Protein AF-A0A1Y2TCL6-F1 (afdb_monomer)

Mean predicted aligned error: 8.81 Å

pLDDT: mean 86.31, std 12.48, range [38.84, 96.5]

Sequence (132 aa):
MGISRDSRHKRSASGAKRAFYRKKRAFEAGRQEANTRIGPKRIHTVRTRGGNHKRQQKSGKEEEPVKKSKAVEKKQAARYAAHGKVESALEKQFEAGRLYAVIASRPGQSGRCDGYILEGEELAFYQRKLHK

Radius of gyration: 24.82 Å; Cα contacts (8 Å, |Δi|>4): 98; chains: 1; bounding box: 50×29×74 Å

Nearest PDB structures (foldseek):
  9axv-assembly1_AL  TM=8.471E-01  e=1.427E-11  Schizosaccharomyces pombe
  6zxh-assembly1_I  TM=8.469E-01  e=6.782E-10  Homo sapiens
  3j81-assembly1_I  TM=8.409E-01  e=5.554E-10  Kluyveromyces lactis
  8b2l-assembly1_P1  TM=8.661E-01  e=1.968E-09  Nicotiana tabacum
  7oyb-assembly1_I2  TM=8.414E-01  e=1.235E-09  Danio rerio

Structure (mmCIF, N/CA/C/O backbone):
data_AF-A0A1Y2TCL6-F1
#
_entry.id   AF-A0A1Y2TCL6-F1
#
loop_
_atom_site.group_PDB
_atom_site.id
_atom_site.type_symbol
_atom_site.label_atom_id
_atom_site.label_alt_id
_atom_site.label_comp_id
_atom_site.label_asym_id
_atom_site.label_entity_id
_atom_site.label_seq_id
_atom_site.pdbx_PDB_ins_code
_atom_site.Cartn_x
_atom_site.Cartn_y
_atom_site.Cartn_z
_atom_site.occupancy
_atom_site.B_iso_or_equiv
_atom_site.auth_seq_id
_atom_site.auth_comp_id
_atom_site.auth_asym_id
_atom_site.auth_atom_id
_atom_site.pdbx_PDB_model_num
ATOM 1 N N . MET A 1 1 ? 24.607 -11.180 -16.439 1.00 66.62 1 MET A N 1
ATOM 2 C CA . MET A 1 1 ? 23.840 -9.921 -16.255 1.00 66.62 1 MET A CA 1
ATOM 3 C C . MET A 1 1 ? 22.380 -10.172 -16.592 1.00 66.62 1 MET A C 1
ATOM 5 O O . MET A 1 1 ? 22.088 -10.432 -17.751 1.00 66.62 1 MET A O 1
ATOM 9 N N . GLY A 1 2 ? 21.497 -10.136 -15.593 1.00 84.56 2 GLY A N 1
ATOM 10 C CA . GLY A 1 2 ? 20.072 -10.447 -15.750 1.00 84.56 2 GLY A CA 1
ATOM 11 C C . GLY A 1 2 ? 19.225 -9.275 -16.260 1.00 84.56 2 GLY A C 1
ATOM 12 O O . GLY A 1 2 ? 19.620 -8.540 -17.176 1.00 84.56 2 GLY A O 1
ATOM 13 N N . ILE A 1 3 ? 18.050 -9.121 -15.648 1.00 90.25 3 ILE A N 1
ATOM 14 C CA . ILE A 1 3 ? 17.086 -8.043 -15.904 1.00 90.25 3 ILE A CA 1
ATOM 15 C C . ILE A 1 3 ? 17.782 -6.683 -15.737 1.00 90.25 3 ILE A C 1
ATOM 17 O O . ILE A 1 3 ? 18.558 -6.492 -14.801 1.00 90.25 3 ILE A O 1
ATOM 21 N N . SER A 1 4 ? 17.519 -5.746 -16.650 1.00 91.38 4 SER A N 1
ATOM 22 C CA . SER A 1 4 ? 18.087 -4.391 -16.637 1.00 91.38 4 SER A CA 1
ATOM 23 C C . SER A 1 4 ? 16.973 -3.355 -16.533 1.00 91.38 4 SER A C 1
ATOM 25 O O . SER A 1 4 ? 15.923 -3.513 -17.150 1.00 91.38 4 SER A O 1
ATOM 27 N N . ARG A 1 5 ? 17.205 -2.304 -15.745 1.00 92.38 5 ARG A N 1
ATOM 28 C CA . ARG A 1 5 ? 16.287 -1.177 -15.515 1.00 92.38 5 ARG A CA 1
ATOM 29 C C . ARG A 1 5 ? 16.671 0.073 -16.312 1.00 92.38 5 ARG A C 1
ATOM 31 O O . ARG A 1 5 ? 16.209 1.164 -15.995 1.00 92.38 5 ARG A O 1
ATOM 38 N N . ASP A 1 6 ? 17.547 -0.055 -17.305 1.00 90.75 6 ASP A N 1
ATOM 39 C CA . ASP A 1 6 ? 17.880 1.057 -18.192 1.00 90.75 6 ASP A CA 1
ATOM 40 C C . ASP A 1 6 ? 16.677 1.423 -19.076 1.00 90.75 6 ASP A C 1
ATOM 42 O O . ASP A 1 6 ? 15.900 0.561 -19.461 1.00 90.75 6 ASP A O 1
ATOM 46 N N . SER A 1 7 ? 16.525 2.692 -19.444 1.00 90.25 7 SER A N 1
ATOM 47 C CA . SER A 1 7 ? 15.503 3.139 -20.406 1.00 90.25 7 SER A CA 1
ATOM 48 C C . SER A 1 7 ? 16.008 3.133 -21.854 1.00 90.25 7 SER A C 1
ATOM 50 O O . SER A 1 7 ? 15.293 3.513 -22.779 1.00 90.25 7 SER A O 1
ATOM 52 N N . ARG A 1 8 ? 17.268 2.741 -22.071 1.00 87.81 8 ARG A N 1
ATOM 53 C CA . ARG A 1 8 ? 17.991 2.937 -23.335 1.00 87.81 8 ARG A CA 1
ATOM 54 C C . ARG A 1 8 ? 17.677 1.848 -24.352 1.00 87.81 8 ARG A C 1
ATOM 56 O O . ARG A 1 8 ? 17.727 2.115 -25.545 1.00 87.81 8 ARG A O 1
ATOM 63 N N . HIS A 1 9 ? 17.277 0.669 -23.882 1.00 89.38 9 HIS A N 1
ATOM 64 C CA . HIS A 1 9 ? 16.711 -0.383 -24.725 1.00 89.38 9 HIS A CA 1
ATOM 65 C C . HIS A 1 9 ? 15.300 -0.062 -25.265 1.00 89.38 9 HIS A C 1
ATOM 67 O O . HIS A 1 9 ? 14.802 -0.795 -26.117 1.00 89.38 9 HIS A O 1
ATOM 73 N N . LYS A 1 10 ? 14.631 0.995 -24.775 1.00 92.81 10 LYS A N 1
ATOM 74 C CA . LYS A 1 10 ? 13.328 1.453 -25.289 1.00 92.81 10 LYS A CA 1
ATOM 75 C C . LYS A 1 10 ? 13.505 2.421 -26.471 1.00 92.81 10 LYS A C 1
ATOM 77 O O . LYS A 1 10 ? 14.566 3.025 -26.638 1.00 92.81 10 LYS A O 1
ATOM 82 N N . ARG A 1 11 ? 12.456 2.570 -27.291 1.00 94.50 11 ARG A N 1
ATOM 83 C CA . ARG A 1 11 ? 12.400 3.548 -28.398 1.00 94.50 11 ARG A CA 1
ATOM 84 C C . ARG A 1 11 ? 12.449 4.991 -27.872 1.00 94.50 11 ARG A C 1
ATOM 86 O O . ARG A 1 11 ? 12.165 5.239 -26.701 1.00 94.50 11 ARG A O 1
ATOM 93 N N . SER A 1 12 ? 12.848 5.934 -28.726 1.00 93.31 12 SER A N 1
ATOM 94 C CA . SER A 1 12 ? 12.746 7.370 -28.430 1.00 93.31 12 SER A CA 1
ATOM 95 C C . SER A 1 12 ? 11.285 7.834 -28.412 1.00 93.31 12 SER A C 1
ATOM 97 O O . SER A 1 12 ? 10.394 7.112 -28.855 1.00 93.31 12 SER A O 1
ATOM 99 N N . ALA A 1 13 ? 11.050 9.067 -27.952 1.00 95.06 13 ALA A N 1
ATOM 100 C CA . ALA A 1 13 ? 9.735 9.707 -28.029 1.00 95.06 13 ALA A CA 1
ATOM 101 C C . ALA A 1 13 ? 9.208 9.787 -29.476 1.00 95.06 13 ALA A C 1
ATOM 103 O O . ALA A 1 13 ? 8.025 9.584 -29.705 1.00 95.06 13 ALA A O 1
ATOM 104 N N . SER A 1 14 ? 10.100 9.978 -30.456 1.00 96.50 14 SER A N 1
ATOM 105 C CA . SER A 1 14 ? 9.772 9.934 -31.889 1.00 96.50 14 SER A CA 1
ATOM 106 C C . SER A 1 14 ? 9.531 8.522 -32.447 1.00 96.50 14 SER A C 1
ATOM 108 O O . SER A 1 14 ? 9.283 8.368 -33.636 1.00 96.50 14 SER A O 1
ATOM 110 N N . GLY A 1 15 ? 9.673 7.468 -31.638 1.00 95.81 15 GLY A N 1
ATOM 111 C CA . GLY A 1 15 ? 9.557 6.074 -32.076 1.00 95.81 15 GLY A CA 1
ATOM 112 C C . GLY A 1 15 ? 10.821 5.496 -32.725 1.00 95.81 15 GLY A C 1
ATOM 113 O O . GLY A 1 15 ? 10.888 4.285 -32.958 1.00 95.81 15 GLY A O 1
ATOM 114 N N . ALA A 1 16 ? 11.860 6.300 -32.958 1.00 95.31 16 ALA A N 1
ATOM 115 C CA . ALA A 1 16 ? 13.125 5.829 -33.513 1.00 95.31 16 ALA A CA 1
ATOM 116 C C . ALA A 1 16 ? 13.826 4.822 -32.580 1.00 95.31 16 ALA A C 1
ATOM 118 O O . ALA A 1 16 ? 13.781 4.909 -31.344 1.00 95.31 16 ALA A O 1
ATOM 119 N N . LYS A 1 17 ? 14.492 3.830 -33.181 1.00 93.75 17 LYS A N 1
ATOM 120 C CA . LYS A 1 17 ? 15.300 2.853 -32.442 1.00 93.75 17 LYS A CA 1
ATOM 121 C C . LYS A 1 17 ? 16.593 3.526 -31.977 1.00 93.75 17 LYS A C 1
ATOM 123 O O . LYS A 1 17 ? 17.291 4.147 -32.771 1.00 93.75 17 LYS A O 1
ATOM 128 N N . ARG A 1 18 ? 16.928 3.382 -30.693 1.00 91.94 18 ARG A N 1
ATOM 129 C CA . ARG A 1 18 ? 18.177 3.910 -30.127 1.00 91.94 18 ARG A CA 1
ATOM 130 C C . ARG A 1 18 ? 19.339 2.957 -30.398 1.00 91.94 18 ARG A C 1
ATOM 132 O O . ARG A 1 18 ? 19.193 1.743 -30.252 1.00 91.94 18 ARG A O 1
ATOM 139 N N . ALA A 1 19 ? 20.493 3.513 -30.756 1.00 91.00 19 ALA A N 1
ATOM 140 C CA . ALA A 1 19 ? 21.720 2.745 -30.919 1.00 91.00 19 ALA A CA 1
ATOM 141 C C . ALA A 1 19 ? 22.277 2.297 -29.558 1.00 91.00 19 ALA A C 1
ATOM 143 O O . ALA A 1 19 ? 22.211 3.014 -28.553 1.00 91.00 19 ALA A O 1
ATOM 144 N N . PHE A 1 20 ? 22.845 1.095 -29.525 1.00 88.88 20 PHE A N 1
ATOM 145 C CA . PHE A 1 20 ? 23.495 0.566 -28.336 1.00 88.88 20 PHE A CA 1
ATOM 146 C C . PHE A 1 20 ? 24.947 1.047 -28.271 1.00 88.88 20 PHE A C 1
ATOM 148 O O . PHE A 1 20 ? 25.766 0.639 -29.083 1.00 88.88 20 PHE A O 1
ATOM 155 N N . TYR A 1 21 ? 25.270 1.890 -27.289 1.00 90.12 21 TYR A N 1
ATOM 156 C CA . TYR A 1 21 ? 26.606 2.496 -27.163 1.00 90.12 21 TYR A CA 1
ATOM 157 C C . TYR A 1 21 ? 27.454 1.926 -26.015 1.00 90.12 21 TYR A C 1
ATOM 159 O O . TYR A 1 21 ? 28.655 2.166 -25.948 1.00 90.12 21 TYR A O 1
ATOM 167 N N . ARG A 1 22 ? 26.852 1.206 -25.057 1.00 91.12 22 ARG A N 1
ATOM 168 C CA . ARG A 1 22 ? 27.584 0.597 -23.933 1.00 91.12 22 ARG A CA 1
ATOM 169 C C . ARG A 1 22 ? 26.889 -0.642 -23.395 1.00 91.12 22 ARG A C 1
ATOM 171 O O . ARG A 1 22 ? 25.661 -0.688 -23.334 1.00 91.12 22 ARG A O 1
ATOM 178 N N . LYS A 1 23 ? 27.689 -1.570 -22.864 1.00 90.44 23 LYS A N 1
ATOM 179 C CA . LYS A 1 23 ? 27.224 -2.746 -22.112 1.00 90.44 23 LYS A CA 1
ATOM 180 C C . LYS A 1 23 ? 26.427 -2.353 -20.854 1.00 90.44 23 LYS A C 1
ATOM 182 O O . LYS A 1 23 ? 26.589 -1.257 -20.312 1.00 90.44 23 LYS A O 1
ATOM 187 N N . LYS A 1 24 ? 25.563 -3.268 -20.397 1.00 91.44 24 LYS A N 1
ATOM 188 C CA . LYS A 1 24 ? 24.775 -3.141 -19.155 1.00 91.44 24 LYS A CA 1
ATOM 189 C C . LYS A 1 24 ? 25.697 -2.856 -17.954 1.00 91.44 24 LYS A C 1
ATOM 191 O O . LYS A 1 24 ? 26.821 -3.362 -17.895 1.00 91.44 24 LYS A O 1
ATOM 196 N N . ARG A 1 25 ? 25.236 -2.037 -17.003 1.00 92.19 25 ARG A N 1
ATOM 197 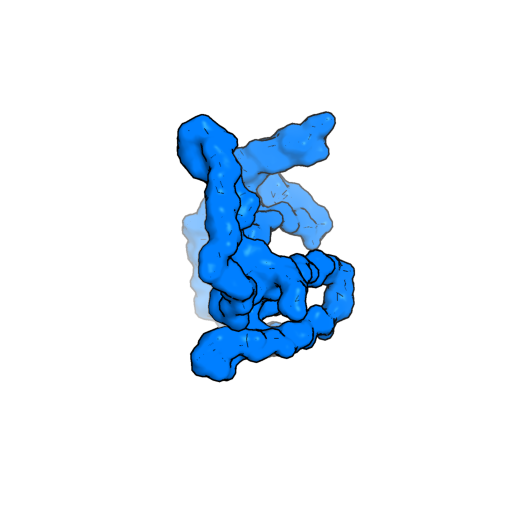C CA . ARG A 1 25 ? 26.000 -1.671 -15.795 1.00 92.19 25 ARG A CA 1
ATOM 198 C C . ARG A 1 25 ? 25.383 -2.269 -14.532 1.00 92.19 25 ARG A C 1
ATOM 200 O O . ARG A 1 25 ? 24.171 -2.425 -14.442 1.00 92.19 25 ARG A O 1
ATOM 207 N N . ALA A 1 26 ? 26.211 -2.548 -13.523 1.00 91.31 26 ALA A N 1
ATOM 208 C CA . ALA A 1 26 ? 25.762 -3.157 -12.267 1.00 91.31 26 ALA A CA 1
ATOM 209 C C . ALA A 1 26 ? 24.703 -2.318 -11.524 1.00 91.31 26 ALA A C 1
ATOM 211 O O . ALA A 1 26 ? 23.782 -2.871 -10.932 1.00 91.31 26 ALA A O 1
ATOM 212 N N . PHE A 1 27 ? 24.784 -0.985 -11.595 1.00 91.62 27 PHE A N 1
ATOM 213 C CA . PHE A 1 27 ? 23.793 -0.091 -10.983 1.00 91.62 27 PHE A CA 1
ATOM 214 C C . PHE A 1 27 ? 22.441 -0.063 -11.719 1.00 91.62 27 PHE A C 1
ATOM 216 O O . PHE A 1 27 ? 21.467 0.433 -11.164 1.00 91.62 27 PHE A O 1
ATOM 223 N N . GLU A 1 28 ? 22.372 -0.596 -12.943 1.00 92.62 28 GLU A N 1
ATOM 224 C CA . GLU A 1 28 ? 21.134 -0.743 -13.723 1.00 92.62 28 GLU A CA 1
ATOM 225 C C . GLU A 1 28 ? 20.505 -2.128 -13.524 1.00 92.62 28 GLU A C 1
ATOM 227 O O . GLU A 1 28 ? 19.490 -2.440 -14.143 1.00 92.62 28 GLU A O 1
ATOM 232 N N . ALA A 1 29 ? 21.089 -2.980 -12.675 1.00 91.56 29 ALA A N 1
ATOM 233 C CA . ALA A 1 29 ? 20.578 -4.319 -12.440 1.00 91.56 29 ALA A CA 1
ATOM 234 C C . ALA A 1 29 ? 19.175 -4.285 -11.808 1.00 91.56 29 ALA A C 1
ATOM 236 O O . ALA A 1 29 ? 18.921 -3.619 -10.800 1.00 91.56 29 ALA A O 1
ATOM 237 N N . GLY A 1 30 ? 18.263 -5.049 -12.401 1.00 90.12 30 GLY A N 1
ATOM 238 C CA . GLY A 1 30 ? 17.002 -5.446 -11.795 1.00 90.12 30 GLY A CA 1
ATOM 239 C C . GLY A 1 30 ? 17.154 -6.727 -10.974 1.00 90.12 30 GLY A C 1
ATOM 240 O O . GLY A 1 30 ? 18.172 -7.418 -11.027 1.00 90.12 30 GLY A O 1
ATOM 241 N N . ARG A 1 31 ? 16.110 -7.056 -10.218 1.00 89.38 31 ARG A N 1
ATOM 242 C CA . ARG A 1 31 ? 15.942 -8.349 -9.547 1.00 89.38 31 ARG A CA 1
ATOM 243 C C . ARG A 1 31 ? 14.563 -8.892 -9.906 1.00 89.38 31 ARG A C 1
ATOM 245 O O . ARG A 1 31 ? 13.691 -8.107 -10.274 1.00 89.38 31 ARG A O 1
ATOM 252 N N . GLN A 1 32 ? 14.396 -10.206 -9.810 1.00 89.81 32 GLN A N 1
ATOM 253 C CA . GLN A 1 32 ? 13.073 -10.819 -9.883 1.00 89.81 32 GLN A CA 1
ATOM 254 C C . GLN A 1 32 ? 12.196 -10.295 -8.740 1.00 89.81 32 GLN A C 1
ATOM 256 O O . GLN A 1 32 ? 12.694 -9.875 -7.689 1.00 89.81 32 GLN A O 1
ATOM 261 N N . GLU A 1 33 ? 10.894 -10.275 -8.985 1.00 90.56 33 GLU A N 1
ATOM 262 C CA . GLU A 1 33 ? 9.889 -9.955 -7.980 1.00 90.56 33 GLU A CA 1
ATOM 263 C C . GLU A 1 33 ? 9.889 -10.975 -6.832 1.00 90.56 33 GLU A C 1
ATOM 265 O O . GLU A 1 33 ? 10.313 -12.118 -6.987 1.00 90.56 33 GLU A O 1
ATOM 270 N N . ALA A 1 34 ? 9.450 -10.538 -5.649 1.00 88.50 34 ALA A N 1
ATOM 271 C CA . ALA A 1 34 ? 9.482 -11.369 -4.446 1.00 88.50 34 ALA A CA 1
ATOM 272 C C . ALA A 1 34 ? 8.282 -12.324 -4.330 1.00 88.50 34 ALA A C 1
ATOM 274 O O . ALA A 1 34 ? 8.398 -13.322 -3.625 1.00 88.50 34 ALA A O 1
ATOM 275 N N . ASN A 1 35 ? 7.145 -12.006 -4.970 1.00 90.12 35 ASN A N 1
ATOM 276 C CA . ASN A 1 35 ? 5.901 -12.790 -4.945 1.00 90.12 35 ASN A CA 1
ATOM 277 C C . ASN A 1 35 ? 5.552 -13.337 -3.553 1.00 90.12 35 ASN A C 1
ATOM 279 O O . ASN A 1 35 ? 5.333 -14.534 -3.373 1.00 90.12 35 ASN A O 1
ATOM 283 N N . THR A 1 36 ? 5.546 -12.450 -2.551 1.00 89.94 36 THR A N 1
ATOM 284 C CA . THR A 1 36 ? 5.263 -12.789 -1.150 1.00 89.94 36 THR A CA 1
ATOM 285 C C . THR A 1 36 ? 3.861 -13.374 -1.008 1.00 89.94 36 THR A C 1
ATOM 287 O O . THR A 1 36 ? 2.897 -12.759 -1.456 1.00 89.94 36 THR A O 1
ATOM 290 N N . ARG A 1 37 ? 3.754 -14.540 -0.361 1.00 90.25 37 ARG A N 1
ATOM 291 C CA . ARG A 1 37 ? 2.496 -15.266 -0.133 1.00 90.25 37 ARG A CA 1
ATOM 292 C C . ARG A 1 37 ? 2.190 -15.376 1.357 1.00 90.25 37 ARG A C 1
ATOM 294 O O . ARG A 1 37 ? 3.097 -15.280 2.182 1.00 90.25 37 ARG A O 1
ATOM 301 N N . ILE A 1 38 ? 0.920 -15.614 1.671 1.00 91.44 38 ILE A N 1
ATOM 302 C CA . ILE A 1 38 ? 0.473 -15.953 3.024 1.00 91.44 38 ILE A CA 1
ATOM 303 C C . ILE A 1 38 ? 1.035 -17.333 3.387 1.00 91.44 38 ILE A C 1
ATOM 305 O O . ILE A 1 38 ? 1.003 -18.256 2.573 1.00 91.44 38 ILE A O 1
ATOM 309 N N . GLY A 1 39 ? 1.589 -17.457 4.589 1.00 90.12 39 GLY A N 1
ATOM 310 C CA . GLY A 1 39 ? 2.217 -18.681 5.068 1.00 90.12 39 GLY A CA 1
ATOM 311 C C . GLY A 1 39 ? 3.154 -18.419 6.249 1.00 90.12 39 GLY A C 1
ATOM 312 O O . GLY A 1 39 ? 3.196 -17.297 6.764 1.00 90.12 39 GLY A O 1
ATOM 313 N N . PRO A 1 40 ? 3.926 -19.431 6.680 1.00 90.12 40 PRO A N 1
ATOM 314 C CA . PRO A 1 40 ? 4.903 -19.260 7.749 1.00 90.12 40 PRO A CA 1
ATOM 315 C C . PRO A 1 40 ? 5.930 -18.179 7.389 1.00 90.12 40 PRO A C 1
ATOM 317 O O . PRO A 1 40 ? 6.325 -18.022 6.229 1.00 90.12 40 PRO A O 1
ATOM 320 N N . LYS A 1 41 ? 6.387 -17.428 8.399 1.00 86.94 41 LYS A N 1
ATOM 321 C CA . LYS A 1 41 ? 7.296 -16.292 8.204 1.00 86.94 41 LYS A CA 1
ATOM 322 C C . LYS A 1 41 ? 8.640 -16.759 7.641 1.00 86.94 41 LYS A C 1
ATOM 324 O O . LYS A 1 41 ? 9.525 -17.190 8.374 1.00 86.94 41 LYS A O 1
ATOM 329 N N . ARG A 1 42 ? 8.826 -16.577 6.334 1.00 84.81 42 ARG A N 1
ATOM 330 C CA . ARG A 1 42 ? 10.093 -16.802 5.630 1.00 84.81 42 ARG A CA 1
ATOM 331 C C . ARG A 1 42 ? 10.477 -15.551 4.866 1.00 84.81 42 ARG A C 1
ATOM 333 O O . ARG A 1 42 ? 9.766 -15.116 3.968 1.00 84.81 42 ARG A O 1
ATOM 340 N N . ILE A 1 43 ? 11.619 -14.970 5.211 1.00 85.00 43 ILE A N 1
ATOM 341 C CA . ILE A 1 43 ? 12.105 -13.769 4.541 1.00 85.00 43 ILE A CA 1
ATOM 342 C C . ILE A 1 43 ? 13.615 -13.926 4.316 1.00 85.00 43 ILE A C 1
ATOM 344 O O . ILE A 1 43 ? 14.337 -14.353 5.219 1.00 85.00 43 ILE A O 1
ATOM 348 N N . HIS A 1 44 ? 14.087 -13.584 3.115 1.00 83.94 44 HIS A N 1
ATOM 349 C CA . HIS A 1 44 ? 15.497 -13.642 2.720 1.00 83.94 44 HIS A CA 1
ATOM 350 C C . HIS A 1 44 ? 16.100 -12.237 2.689 1.00 83.94 44 HIS A C 1
ATOM 352 O O . HIS A 1 44 ? 15.471 -11.293 2.211 1.00 83.94 44 HIS A O 1
ATOM 358 N N . THR A 1 45 ? 17.318 -12.081 3.205 1.00 85.88 45 THR A N 1
ATOM 359 C CA . THR A 1 45 ? 18.015 -10.789 3.207 1.00 85.88 45 THR A CA 1
ATOM 360 C C . THR A 1 45 ? 18.756 -10.595 1.890 1.00 85.88 45 THR A C 1
ATOM 362 O O . THR A 1 45 ? 19.465 -11.487 1.434 1.00 85.88 45 THR A O 1
ATOM 365 N N . VAL A 1 46 ? 18.617 -9.416 1.281 1.00 86.81 46 VAL A N 1
ATOM 366 C CA . VAL A 1 46 ? 19.265 -9.092 0.004 1.00 86.81 46 VAL A CA 1
ATOM 367 C C . VAL A 1 46 ? 20.163 -7.873 0.176 1.00 86.81 46 VAL A C 1
ATOM 369 O O . VAL A 1 46 ? 19.688 -6.791 0.533 1.00 86.81 46 VAL A O 1
ATOM 372 N N . ARG A 1 47 ? 21.459 -8.032 -0.122 1.00 90.12 47 ARG A N 1
ATOM 373 C CA . ARG A 1 47 ? 22.413 -6.917 -0.178 1.00 90.12 47 ARG A CA 1
ATOM 374 C C . ARG A 1 47 ? 22.129 -6.029 -1.392 1.00 90.12 47 ARG A C 1
ATOM 376 O O . ARG A 1 47 ? 21.848 -6.499 -2.504 1.00 90.12 47 ARG A O 1
ATOM 383 N N . THR A 1 48 ? 22.208 -4.727 -1.172 1.00 89.38 48 THR A N 1
ATOM 384 C CA . THR A 1 48 ? 21.959 -3.679 -2.162 1.00 89.38 48 THR A CA 1
ATOM 385 C C . THR A 1 48 ? 23.173 -2.768 -2.326 1.00 89.38 48 THR A C 1
ATOM 387 O O . THR A 1 48 ? 24.204 -2.946 -1.672 1.00 89.38 48 THR A O 1
ATOM 390 N N . ARG A 1 49 ? 23.085 -1.825 -3.271 1.00 88.75 49 ARG A N 1
ATOM 391 C CA . ARG A 1 49 ? 24.155 -0.860 -3.542 1.00 88.75 49 ARG A CA 1
ATOM 392 C C . ARG A 1 49 ? 24.466 -0.053 -2.276 1.00 88.75 49 ARG A C 1
ATOM 394 O O . ARG A 1 49 ? 23.553 0.302 -1.540 1.00 88.75 49 ARG A O 1
ATOM 401 N N . GLY A 1 50 ? 25.748 0.232 -2.047 1.00 90.12 50 GLY A N 1
ATOM 402 C CA . GLY A 1 50 ? 26.202 0.974 -0.866 1.00 90.12 50 GLY A CA 1
ATOM 403 C C . GLY A 1 50 ? 26.332 0.128 0.403 1.00 90.12 50 GLY A C 1
ATOM 404 O O . GLY A 1 50 ? 26.493 0.683 1.474 1.00 90.12 50 GLY A O 1
ATOM 405 N N . GLY A 1 51 ? 26.247 -1.206 0.310 1.00 87.38 51 GLY A N 1
ATOM 406 C CA . GLY A 1 51 ? 26.401 -2.095 1.473 1.00 87.38 51 GLY A CA 1
ATOM 407 C C . GLY A 1 51 ? 25.128 -2.292 2.299 1.00 87.38 51 GLY A C 1
ATOM 408 O O . GLY A 1 51 ? 25.096 -3.163 3.163 1.00 87.38 51 GLY A O 1
ATOM 409 N N . ASN A 1 52 ? 24.058 -1.565 1.980 1.00 87.69 52 ASN A N 1
ATOM 410 C CA . ASN A 1 52 ? 22.783 -1.654 2.681 1.00 87.69 52 ASN A CA 1
ATOM 411 C C . ASN A 1 52 ? 22.075 -2.987 2.425 1.00 87.69 52 ASN A C 1
ATOM 413 O O . ASN A 1 52 ? 22.180 -3.576 1.343 1.00 87.69 52 ASN A O 1
ATOM 417 N N . HIS A 1 53 ? 21.277 -3.425 3.393 1.00 84.38 53 HIS A N 1
ATOM 418 C CA . HIS A 1 53 ? 20.437 -4.611 3.279 1.00 84.38 53 HIS A CA 1
ATOM 419 C C . HIS A 1 53 ? 18.969 -4.215 3.218 1.00 84.38 53 HIS A C 1
ATOM 421 O O . HIS A 1 53 ? 18.520 -3.298 3.900 1.00 84.38 53 HIS A O 1
ATOM 427 N N . LYS A 1 54 ? 18.197 -4.946 2.419 1.00 77.81 54 LYS A N 1
ATOM 428 C CA . LYS A 1 54 ? 16.738 -4.902 2.503 1.00 77.81 54 LYS A CA 1
ATOM 429 C C . LYS A 1 54 ? 16.290 -5.923 3.551 1.00 77.81 54 LYS A C 1
ATOM 431 O O . LYS A 1 54 ? 16.392 -7.115 3.259 1.00 77.81 54 LYS A O 1
ATOM 436 N N . ARG A 1 55 ? 15.916 -5.443 4.758 1.00 72.62 55 ARG A N 1
ATOM 437 C CA . ARG A 1 55 ? 15.057 -6.044 5.827 1.00 72.62 55 ARG A CA 1
ATOM 438 C C . ARG A 1 55 ? 15.373 -5.485 7.225 1.00 72.62 55 ARG A C 1
ATOM 440 O O . ARG A 1 55 ? 16.550 -5.357 7.524 1.00 72.62 55 ARG A O 1
ATOM 447 N N . GLN A 1 56 ? 14.348 -5.308 8.079 1.00 49.03 56 GLN A N 1
ATOM 448 C CA . GLN A 1 56 ? 14.313 -5.675 9.522 1.00 49.03 56 GLN A CA 1
ATOM 449 C C . GLN A 1 56 ? 12.923 -5.382 10.151 1.00 49.03 56 GLN A C 1
ATOM 451 O O . GLN A 1 56 ? 12.395 -4.301 9.930 1.00 49.03 56 GLN A O 1
ATOM 456 N N . GLN A 1 57 ? 12.379 -6.257 11.016 1.00 46.72 57 GLN A N 1
ATOM 457 C CA . GLN A 1 57 ? 11.528 -5.879 12.173 1.00 46.72 57 GLN A CA 1
ATOM 458 C C . GLN A 1 57 ? 11.573 -6.957 13.268 1.00 46.72 57 GLN A C 1
ATOM 460 O O . GLN A 1 57 ? 11.433 -8.148 12.973 1.00 46.72 57 GLN A O 1
ATOM 465 N N . LYS A 1 58 ? 11.742 -6.495 14.517 1.00 41.28 58 LYS A N 1
ATOM 466 C CA . LYS A 1 58 ? 11.626 -7.249 15.775 1.00 41.28 58 LYS A CA 1
ATOM 467 C C . LYS A 1 58 ? 10.152 -7.524 16.104 1.00 41.28 58 LYS A C 1
ATOM 469 O O . LYS A 1 58 ? 9.315 -6.642 15.933 1.00 41.28 58 LYS A O 1
ATOM 474 N N . SER A 1 59 ? 9.847 -8.742 16.543 1.00 40.31 59 SER A N 1
ATOM 475 C CA . SER A 1 59 ? 8.515 -9.160 16.993 1.00 40.31 59 SER A CA 1
ATOM 476 C C . SER A 1 59 ? 8.074 -8.383 18.237 1.00 40.31 59 SER A C 1
ATOM 478 O O . SER A 1 59 ? 8.878 -8.164 19.144 1.00 40.31 59 SER A O 1
ATOM 480 N N . GLY A 1 60 ? 6.806 -7.965 18.247 1.00 43.44 60 GLY A N 1
ATOM 481 C CA . GLY A 1 60 ? 6.131 -7.417 19.422 1.00 43.44 60 GLY A CA 1
ATOM 482 C C . GLY A 1 60 ? 5.913 -8.504 20.472 1.00 43.44 60 GLY A C 1
ATOM 483 O O . GLY A 1 60 ? 5.733 -9.670 20.122 1.00 43.44 60 GLY A O 1
ATOM 484 N N . LYS A 1 61 ? 6.015 -8.110 21.743 1.00 38.84 61 LYS A N 1
ATOM 485 C CA . LYS A 1 61 ? 5.761 -8.954 22.913 1.00 38.84 61 LYS A CA 1
ATOM 486 C C . LYS A 1 61 ? 4.255 -9.038 23.165 1.00 38.84 61 LYS A C 1
ATOM 488 O O . LYS A 1 61 ? 3.571 -8.028 23.027 1.00 38.84 61 LYS A O 1
ATOM 493 N N . GLU A 1 62 ? 3.779 -10.221 23.533 1.00 41.53 62 GLU A N 1
ATOM 494 C CA . GLU A 1 62 ? 2.430 -10.437 24.065 1.00 41.53 62 GLU A CA 1
ATOM 495 C C . GLU A 1 62 ? 2.337 -9.885 25.497 1.00 41.53 62 GLU A C 1
ATOM 497 O O . GLU A 1 62 ? 3.283 -10.019 26.278 1.00 41.53 62 GLU A O 1
ATOM 502 N N . GLU A 1 63 ? 1.220 -9.228 25.820 1.00 53.91 63 GLU A N 1
ATOM 503 C CA . GLU A 1 63 ? 0.923 -8.681 27.149 1.00 53.91 63 GLU A CA 1
ATOM 504 C C . GLU A 1 63 ? -0.148 -9.526 27.857 1.00 53.91 63 GLU A C 1
ATOM 506 O O . GLU A 1 63 ? -1.212 -9.800 27.303 1.00 53.91 63 GLU A O 1
ATOM 511 N N . GLU A 1 64 ? 0.148 -9.903 29.101 1.00 52.81 64 GLU A N 1
ATOM 512 C CA . GLU A 1 64 ? -0.719 -10.651 30.020 1.00 52.81 64 GLU A CA 1
ATOM 513 C C . GLU A 1 64 ? -1.738 -9.729 30.732 1.00 52.81 64 GLU A C 1
ATOM 515 O O . GLU A 1 64 ? -1.432 -8.567 31.026 1.00 52.81 64 GLU A O 1
ATOM 520 N N . PRO A 1 65 ? -2.947 -10.215 31.073 1.00 58.22 65 PRO A N 1
ATOM 521 C CA . PRO A 1 65 ? -3.991 -9.395 31.683 1.00 58.22 65 PRO A CA 1
ATOM 522 C C . PRO A 1 65 ? -3.722 -9.079 33.168 1.00 58.22 65 PRO A C 1
ATOM 524 O O . PRO A 1 65 ? -3.619 -9.962 34.018 1.00 58.22 65 PRO A O 1
ATOM 527 N N . VAL A 1 66 ? -3.692 -7.784 33.506 1.00 77.88 66 VAL A N 1
ATOM 528 C CA . VAL A 1 66 ? -3.461 -7.261 34.869 1.00 77.88 66 VAL A CA 1
ATOM 529 C C . VAL A 1 66 ? -4.783 -6.891 35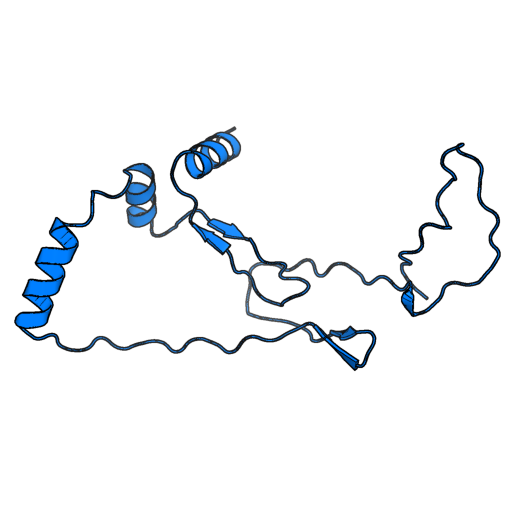.573 1.00 77.88 66 VAL A C 1
ATOM 531 O O . VAL A 1 66 ? -5.679 -6.302 34.962 1.00 77.88 66 VAL A O 1
ATOM 534 N N . LYS A 1 67 ? -4.901 -7.180 36.883 1.00 80.12 67 LYS A N 1
ATOM 535 C CA . LYS A 1 67 ? -6.043 -6.779 37.741 1.00 80.12 67 LYS A CA 1
ATOM 536 C C . LYS A 1 67 ? -6.151 -5.249 37.863 1.00 80.12 67 LYS A C 1
ATOM 538 O O . LYS A 1 67 ? -5.163 -4.572 38.135 1.00 80.12 67 LYS A O 1
ATOM 543 N N . LYS A 1 68 ? -7.362 -4.703 37.693 1.00 80.69 68 LYS A N 1
ATOM 544 C CA . LYS A 1 68 ? -7.630 -3.251 37.649 1.00 80.69 68 LYS A CA 1
ATOM 545 C C . LYS A 1 68 ? -8.226 -2.734 38.964 1.00 80.69 68 LYS A C 1
ATOM 547 O O . LYS A 1 68 ? -8.898 -3.467 39.678 1.00 80.69 68 LYS A O 1
ATOM 552 N N . SER A 1 69 ? -7.981 -1.460 39.278 1.00 90.25 69 SER A N 1
ATOM 553 C CA . SER A 1 69 ? -8.530 -0.773 40.456 1.00 90.25 69 SER A CA 1
ATOM 554 C C . SER A 1 69 ? -9.821 -0.002 40.133 1.00 90.25 69 SER A C 1
ATOM 556 O O . SER A 1 69 ? -10.049 0.391 38.989 1.00 90.25 69 SER A O 1
ATOM 558 N N . LYS A 1 70 ? -10.635 0.314 41.151 1.00 88.44 70 LYS A N 1
ATOM 559 C CA . LYS A 1 70 ? -11.916 1.048 41.006 1.00 88.44 70 LYS A CA 1
ATOM 560 C C . LYS A 1 70 ? -11.788 2.412 40.305 1.00 88.44 70 LYS A C 1
ATOM 562 O O . LYS A 1 70 ? -12.678 2.849 39.580 1.00 88.44 70 LYS A O 1
ATOM 567 N N . ALA A 1 71 ? -10.657 3.098 40.477 1.00 90.56 71 ALA A N 1
ATOM 568 C CA . ALA A 1 71 ? -10.391 4.362 39.785 1.00 90.56 71 ALA A CA 1
ATOM 569 C C . ALA A 1 71 ? -10.215 4.172 38.266 1.00 90.56 71 ALA A C 1
ATOM 571 O O . ALA A 1 71 ? -10.593 5.040 37.477 1.00 90.56 71 ALA A O 1
ATOM 572 N N . VAL A 1 72 ? -9.653 3.033 37.850 1.00 87.81 72 VAL A N 1
ATOM 573 C CA . VAL A 1 72 ? -9.477 2.676 36.437 1.00 87.81 72 VAL A CA 1
ATOM 574 C C . VAL A 1 72 ? -10.825 2.356 35.790 1.00 87.81 72 VAL A C 1
ATOM 576 O O . VAL A 1 72 ? -11.053 2.763 34.653 1.00 87.81 72 VAL A O 1
ATOM 579 N N . GLU A 1 73 ? -11.736 1.707 36.513 1.00 87.06 73 GLU A N 1
ATOM 580 C CA . GLU A 1 73 ? -13.105 1.439 36.047 1.00 87.06 73 GLU A CA 1
ATOM 581 C C . GLU A 1 73 ? -13.875 2.739 35.798 1.00 87.06 73 GLU A C 1
ATOM 583 O O . GLU A 1 73 ? -14.423 2.931 34.714 1.00 87.06 73 GLU A O 1
ATOM 588 N N . LYS A 1 74 ? -13.820 3.693 36.740 1.00 91.38 74 LYS A N 1
ATOM 589 C CA . LYS A 1 74 ? -14.443 5.016 36.567 1.00 91.38 74 LYS A CA 1
ATOM 590 C C . LYS A 1 74 ? -13.895 5.758 35.340 1.00 91.38 74 LYS A C 1
ATOM 592 O O . LYS A 1 74 ? -14.659 6.365 34.593 1.00 91.38 74 LYS A O 1
ATOM 597 N N . LYS A 1 75 ? -12.579 5.680 35.094 1.00 89.75 75 LYS A N 1
ATOM 598 C CA . LYS A 1 75 ? -11.944 6.262 33.895 1.00 89.75 75 LYS A CA 1
ATOM 599 C C . LYS A 1 75 ? -12.390 5.575 32.602 1.00 89.75 75 LYS A C 1
ATOM 601 O O . LYS A 1 75 ? -12.574 6.256 31.599 1.00 89.75 75 LYS A O 1
ATOM 606 N N . GLN A 1 76 ? -12.554 4.253 32.608 1.00 87.06 76 GLN A N 1
ATOM 607 C CA . GLN A 1 76 ? -13.050 3.517 31.442 1.00 87.06 76 GLN A CA 1
ATOM 608 C C . GLN A 1 76 ? -14.502 3.873 31.142 1.00 87.06 76 GLN A C 1
ATOM 610 O O . GLN A 1 76 ? -14.799 4.184 29.998 1.00 87.06 76 GLN A O 1
ATOM 615 N N . ALA A 1 77 ? -15.374 3.910 32.152 1.00 86.69 77 ALA A N 1
ATOM 616 C CA . ALA A 1 77 ? -16.776 4.283 31.975 1.00 86.69 77 ALA A CA 1
ATOM 617 C C . ALA A 1 77 ? -16.924 5.692 31.375 1.00 86.69 77 ALA A C 1
ATOM 619 O O . ALA A 1 77 ? -17.654 5.875 30.405 1.00 86.69 77 ALA A O 1
ATOM 620 N N . ALA A 1 78 ? -16.160 6.666 31.884 1.00 89.62 78 ALA A N 1
ATOM 621 C CA . ALA A 1 78 ? -16.136 8.016 31.321 1.00 89.62 78 ALA A CA 1
ATOM 622 C C . ALA A 1 78 ? -15.640 8.033 29.862 1.00 89.62 78 ALA A C 1
ATOM 624 O O . ALA A 1 78 ? -16.195 8.743 29.029 1.00 89.62 78 ALA A O 1
ATOM 625 N N . ARG A 1 79 ? -14.623 7.224 29.534 1.00 86.75 79 ARG A N 1
ATOM 626 C CA . ARG A 1 79 ? -14.102 7.102 28.166 1.00 86.75 79 ARG A CA 1
ATOM 627 C C . ARG A 1 79 ? -15.115 6.450 27.220 1.00 86.75 79 ARG A C 1
ATOM 629 O O . ARG A 1 79 ? -15.291 6.939 26.114 1.00 86.75 79 ARG A O 1
ATOM 636 N N . TYR A 1 80 ? -15.797 5.390 27.652 1.00 82.31 80 TYR A N 1
ATOM 637 C CA . TYR A 1 80 ? -16.847 4.738 26.864 1.00 82.31 80 TYR A CA 1
ATOM 638 C C . TYR A 1 80 ? -18.031 5.667 26.604 1.00 82.31 80 TYR A C 1
ATOM 640 O O . TYR A 1 80 ? -18.536 5.685 25.493 1.00 82.31 80 TYR A O 1
ATOM 648 N N . ALA A 1 81 ? -18.432 6.472 27.590 1.00 83.44 81 ALA A N 1
ATOM 649 C CA . ALA A 1 81 ? -19.491 7.461 27.404 1.00 83.44 81 ALA A CA 1
ATOM 650 C C . ALA A 1 81 ? -19.092 8.589 26.433 1.00 83.44 81 ALA A C 1
ATOM 652 O O . ALA A 1 81 ? -19.953 9.154 25.766 1.00 83.44 81 ALA A O 1
ATOM 653 N N . ALA A 1 82 ? -17.798 8.920 26.359 1.00 85.81 82 ALA A N 1
ATOM 654 C CA . ALA A 1 82 ? -17.274 9.943 25.455 1.00 85.81 82 ALA A CA 1
ATOM 655 C C . ALA A 1 82 ? -17.054 9.438 24.017 1.00 85.81 82 ALA A C 1
ATOM 657 O O . ALA A 1 82 ? -17.073 10.239 23.083 1.00 85.81 82 ALA A O 1
ATOM 658 N N . HIS A 1 83 ? -16.825 8.136 23.820 1.00 78.56 83 HIS A N 1
ATOM 659 C CA . HIS A 1 83 ? -16.710 7.561 22.483 1.00 78.56 83 HIS A CA 1
ATOM 660 C C . HIS A 1 83 ? -18.096 7.326 21.875 1.00 78.56 83 HIS A C 1
ATOM 662 O O . HIS A 1 83 ? -18.968 6.710 22.482 1.00 78.56 83 HIS A O 1
ATOM 668 N N . GLY A 1 84 ? -18.290 7.820 20.650 1.00 75.94 84 GLY A N 1
ATOM 669 C CA . GLY A 1 84 ? -19.481 7.531 19.857 1.00 75.94 84 GLY A CA 1
ATOM 670 C C . GLY A 1 84 ? -19.582 6.049 19.488 1.00 75.94 84 GLY A C 1
ATOM 671 O O . GLY A 1 84 ? -18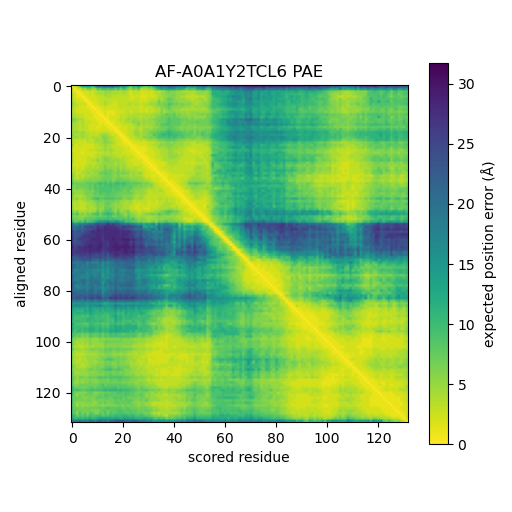.611 5.296 19.586 1.00 75.94 84 GLY A O 1
ATOM 672 N N . LYS A 1 85 ? -20.772 5.635 19.044 1.00 82.19 85 LYS A N 1
ATOM 673 C CA . LYS A 1 85 ? -20.986 4.278 18.531 1.00 82.19 85 LYS A CA 1
ATOM 674 C C . LYS A 1 85 ? -20.124 4.030 17.294 1.00 82.19 85 LYS A C 1
ATOM 676 O O . LYS A 1 85 ? -19.971 4.915 16.453 1.00 82.19 85 LYS A O 1
ATOM 681 N N . VAL A 1 86 ? -19.586 2.818 17.204 1.00 84.31 86 VAL A N 1
ATOM 682 C CA . VAL A 1 86 ? -18.844 2.343 16.035 1.00 84.31 86 VAL A CA 1
ATOM 683 C C . VAL A 1 86 ? -19.818 2.186 14.864 1.00 84.31 86 VAL A C 1
ATOM 685 O O . VAL A 1 86 ? -21.006 1.930 15.050 1.00 84.31 86 VAL A O 1
ATOM 688 N N . GLU A 1 87 ? -19.333 2.385 13.641 1.00 87.38 87 GLU A N 1
ATOM 689 C CA . GLU A 1 87 ? -20.151 2.208 12.446 1.00 87.38 87 GLU A CA 1
ATOM 690 C C . GLU A 1 87 ? -20.651 0.755 12.333 1.00 87.38 87 GLU A C 1
ATOM 692 O O . GLU A 1 87 ? -19.872 -0.194 12.432 1.00 87.38 87 GLU A O 1
ATOM 697 N N . SER A 1 88 ? -21.947 0.570 12.059 1.00 88.81 88 SER A N 1
ATOM 698 C CA . SER A 1 88 ? -22.577 -0.764 11.993 1.00 88.81 88 SER A CA 1
ATOM 699 C C . SER A 1 88 ? -21.905 -1.736 11.004 1.00 88.81 88 SER A C 1
ATOM 701 O O . SER A 1 88 ? -21.934 -2.952 11.193 1.00 88.81 88 SER A O 1
ATOM 703 N N . ALA A 1 89 ? -21.274 -1.219 9.943 1.00 87.75 89 ALA A N 1
ATOM 704 C CA . ALA A 1 89 ? -20.533 -2.018 8.967 1.00 87.75 89 ALA A CA 1
ATOM 705 C C . ALA A 1 89 ? -19.235 -2.619 9.538 1.00 87.75 89 ALA A C 1
ATOM 707 O O . ALA A 1 89 ? -18.803 -3.687 9.091 1.00 87.75 89 ALA A O 1
ATOM 708 N N . LEU A 1 90 ? -18.625 -1.950 10.520 1.00 89.88 90 LEU A N 1
ATOM 709 C CA . LEU A 1 90 ? -17.474 -2.455 11.264 1.00 89.88 90 LEU A CA 1
ATOM 710 C C . LEU A 1 90 ? -17.915 -3.428 12.358 1.00 89.88 90 LEU A C 1
ATOM 712 O O . LEU A 1 90 ? -17.284 -4.468 12.514 1.00 89.88 90 LEU A O 1
ATOM 716 N N . GLU A 1 91 ? -19.022 -3.156 13.059 1.00 90.12 91 GLU A N 1
ATOM 717 C CA . GLU A 1 91 ? -19.564 -4.059 14.092 1.00 90.12 91 GLU A CA 1
ATOM 718 C C . GLU A 1 91 ? -19.799 -5.478 13.546 1.00 90.12 91 GLU A C 1
ATOM 720 O O . GLU A 1 91 ? -19.311 -6.449 14.121 1.00 90.12 91 GLU A O 1
ATOM 725 N N . LYS A 1 92 ? -20.409 -5.602 12.359 1.00 90.12 92 LYS A N 1
ATOM 726 C CA . LYS A 1 92 ? -20.604 -6.900 11.679 1.00 90.12 92 LYS A CA 1
ATOM 727 C C . LYS A 1 92 ? -19.294 -7.646 11.393 1.00 90.12 92 LYS A C 1
ATOM 729 O O . LYS A 1 92 ? -19.254 -8.874 11.403 1.00 90.12 92 LYS A O 1
ATOM 734 N N . GLN A 1 93 ? -18.212 -6.923 11.107 1.00 92.00 93 GLN A N 1
ATOM 735 C CA . GLN A 1 93 ? -16.896 -7.526 10.870 1.00 92.00 93 GLN A CA 1
ATOM 736 C C . GLN A 1 93 ? -16.222 -7.961 12.174 1.00 92.00 93 GLN A C 1
ATOM 738 O O . GLN A 1 93 ? -15.560 -9.002 12.204 1.00 92.00 93 GLN A O 1
ATOM 743 N N . PHE A 1 94 ? -16.420 -7.199 13.255 1.00 93.06 94 PHE A N 1
ATOM 744 C CA . PHE A 1 94 ? -15.995 -7.597 14.594 1.00 93.06 94 PHE A CA 1
ATOM 745 C C . PHE A 1 94 ? -16.714 -8.868 15.056 1.00 93.06 94 PHE A C 1
ATOM 747 O O . PHE A 1 94 ? -16.050 -9.775 15.552 1.00 93.06 94 PHE A O 1
ATOM 754 N N . GLU A 1 95 ? -18.023 -8.991 14.812 1.00 91.88 95 GLU A N 1
ATOM 755 C CA . GLU A 1 95 ? -18.783 -10.225 15.072 1.00 91.88 95 GLU A CA 1
ATOM 756 C C . GLU A 1 95 ? -18.246 -11.416 14.265 1.00 91.88 95 GLU A C 1
ATOM 758 O O . GLU A 1 95 ? -18.097 -12.517 14.791 1.00 91.88 95 GLU A O 1
ATOM 763 N N . ALA A 1 96 ? -17.883 -11.193 12.999 1.00 92.50 96 ALA A N 1
ATOM 764 C CA . ALA A 1 96 ? -17.272 -12.213 12.148 1.00 92.50 96 ALA A CA 1
ATOM 765 C C . ALA A 1 96 ? -15.812 -12.554 12.524 1.00 92.50 96 ALA A C 1
ATOM 767 O O . ALA A 1 96 ? -15.224 -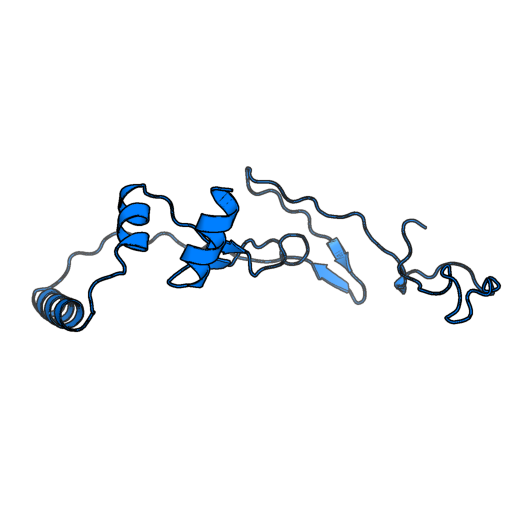13.466 11.932 1.00 92.50 96 ALA A O 1
ATOM 768 N N . GLY A 1 97 ? -15.198 -11.805 13.449 1.00 93.88 97 GLY A N 1
ATOM 769 C CA . GLY A 1 97 ? -13.805 -11.966 13.871 1.00 93.88 97 GLY A CA 1
ATOM 770 C C . GLY A 1 97 ? -12.771 -11.650 12.784 1.00 93.88 97 GLY A C 1
ATOM 771 O O . GLY A 1 97 ? -11.607 -12.034 12.910 1.00 93.88 97 GLY A O 1
ATOM 772 N N . ARG A 1 98 ? -13.173 -10.992 11.689 1.00 93.50 98 ARG A N 1
ATOM 773 C CA . ARG A 1 98 ? -12.305 -10.670 10.547 1.00 93.50 98 ARG A CA 1
ATOM 774 C C . ARG A 1 98 ? -12.634 -9.289 10.002 1.00 93.50 98 ARG A C 1
ATOM 776 O O . ARG A 1 98 ? -13.759 -9.047 9.582 1.00 93.50 98 ARG A O 1
ATOM 783 N N . LEU A 1 99 ? -11.617 -8.434 9.945 1.00 94.38 99 LEU A N 1
ATOM 784 C CA . LEU A 1 99 ? -11.708 -7.067 9.436 1.00 94.38 99 LEU A CA 1
ATOM 785 C C . LEU A 1 99 ? -11.078 -6.960 8.049 1.00 94.38 99 LEU A C 1
ATOM 787 O O . LEU A 1 99 ? -10.047 -7.582 7.772 1.00 94.38 99 LEU A O 1
ATOM 791 N N . TYR A 1 100 ? -11.667 -6.130 7.194 1.00 94.62 100 TYR A N 1
ATOM 792 C CA . TYR A 1 100 ? -11.032 -5.726 5.947 1.00 94.62 100 TYR A CA 1
ATOM 793 C C . TYR A 1 100 ? -9.974 -4.649 6.202 1.00 94.62 100 TYR A C 1
ATOM 795 O O . TYR A 1 100 ? -10.184 -3.697 6.951 1.00 94.62 100 TYR A O 1
ATOM 803 N N . ALA A 1 101 ? -8.826 -4.795 5.548 1.00 96.06 101 ALA A N 1
ATOM 804 C CA . ALA A 1 101 ? -7.701 -3.880 5.667 1.00 96.06 101 ALA A CA 1
ATOM 805 C C . ALA A 1 101 ? -6.967 -3.753 4.330 1.00 96.06 101 ALA A C 1
ATOM 807 O O . ALA A 1 101 ? -6.972 -4.679 3.513 1.00 96.06 101 ALA A O 1
ATOM 808 N N . VAL A 1 102 ? -6.291 -2.622 4.134 1.00 96.50 102 VAL A N 1
ATOM 809 C CA . VAL A 1 102 ? -5.410 -2.381 2.986 1.00 96.50 102 VAL A CA 1
ATOM 810 C C . VAL A 1 102 ? -3.959 -2.432 3.436 1.00 96.50 102 VAL A C 1
ATOM 812 O O . VAL A 1 102 ? -3.564 -1.797 4.412 1.00 96.50 102 VAL A O 1
ATOM 815 N N . ILE A 1 103 ? -3.139 -3.173 2.6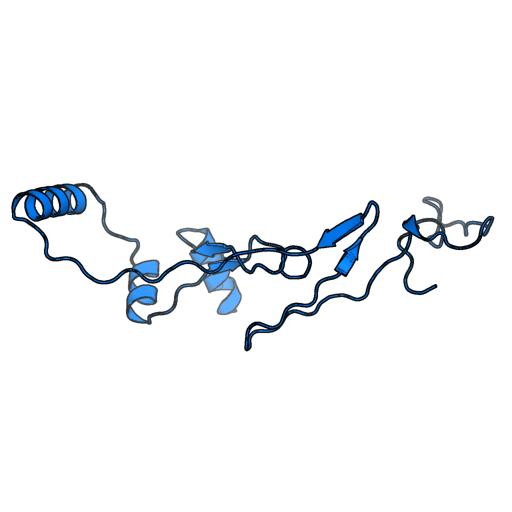91 1.00 95.25 103 ILE A N 1
ATOM 816 C CA . ILE A 1 103 ? -1.690 -3.206 2.894 1.00 95.25 103 ILE A CA 1
ATOM 817 C C . ILE A 1 103 ? -1.096 -1.913 2.327 1.00 95.25 103 ILE A C 1
ATOM 819 O O . ILE A 1 103 ? -1.110 -1.696 1.117 1.00 95.25 103 ILE A O 1
ATOM 823 N N . ALA A 1 104 ? -0.530 -1.081 3.199 1.00 95.44 104 ALA A N 1
ATOM 824 C CA . ALA A 1 104 ? 0.136 0.170 2.829 1.00 95.44 104 ALA A CA 1
ATOM 825 C C . ALA A 1 104 ? 1.665 0.011 2.709 1.00 95.44 104 ALA A C 1
ATOM 827 O O . ALA A 1 104 ? 2.355 0.851 2.125 1.00 95.44 104 ALA A O 1
ATOM 828 N N . SER A 1 105 ? 2.225 -1.073 3.254 1.00 92.12 105 SER A N 1
ATOM 829 C CA . SER A 1 105 ? 3.650 -1.383 3.145 1.00 92.12 105 SER A CA 1
ATOM 830 C C . SER A 1 105 ? 4.023 -2.023 1.795 1.00 92.12 105 SER A C 1
ATOM 832 O O . SER A 1 105 ? 3.186 -2.359 0.961 1.00 92.12 105 SER A O 1
ATOM 834 N N . ARG A 1 106 ? 5.333 -2.225 1.564 1.00 91.12 106 ARG A N 1
ATOM 835 C CA . ARG A 1 106 ? 5.874 -2.951 0.395 1.00 91.12 106 ARG A CA 1
ATOM 836 C C . ARG A 1 106 ? 6.613 -4.221 0.840 1.00 91.12 106 ARG A C 1
ATOM 838 O O . ARG A 1 106 ? 7.843 -4.177 0.973 1.00 91.12 106 ARG A O 1
ATOM 845 N N . PRO A 1 107 ? 5.915 -5.357 1.030 1.00 91.00 107 PRO A N 1
ATOM 846 C CA . PRO A 1 107 ? 6.478 -6.569 1.634 1.00 91.00 107 PRO A CA 1
ATOM 847 C C . PRO A 1 107 ? 7.759 -7.083 0.971 1.00 91.00 107 PRO A C 1
ATOM 849 O O . PRO A 1 107 ? 8.706 -7.446 1.662 1.00 91.00 107 PRO A O 1
ATOM 852 N N . GLY A 1 108 ? 7.857 -7.021 -0.361 1.00 87.31 108 GLY A N 1
ATOM 853 C CA . GLY A 1 108 ? 9.058 -7.446 -1.093 1.00 87.31 108 GLY A CA 1
ATOM 854 C C . GLY A 1 108 ? 10.306 -6.573 -0.873 1.00 87.31 108 GLY A C 1
ATOM 855 O O . GLY A 1 108 ? 11.388 -6.935 -1.328 1.00 87.31 108 GLY A O 1
ATOM 856 N N . GLN A 1 109 ? 10.175 -5.413 -0.219 1.00 86.12 109 GLN A N 1
A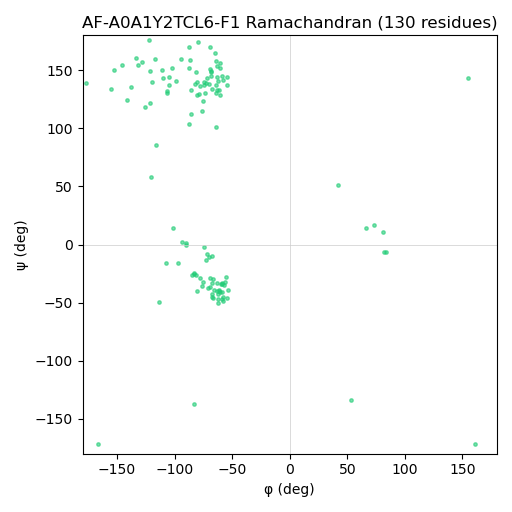TOM 857 C CA . GLN A 1 109 ? 11.282 -4.495 0.076 1.00 86.12 109 GLN A CA 1
ATOM 858 C C . GLN A 1 109 ? 11.556 -4.397 1.578 1.00 86.12 109 GLN A C 1
ATOM 860 O O . GLN A 1 109 ? 12.706 -4.521 1.997 1.00 86.12 109 GLN A O 1
ATOM 865 N N . SER A 1 110 ? 10.511 -4.169 2.377 1.00 86.56 110 SER A N 1
ATOM 866 C CA . SER A 1 110 ? 10.625 -4.000 3.830 1.00 86.56 110 SER A CA 1
ATOM 867 C C . SER A 1 110 ? 10.629 -5.331 4.585 1.00 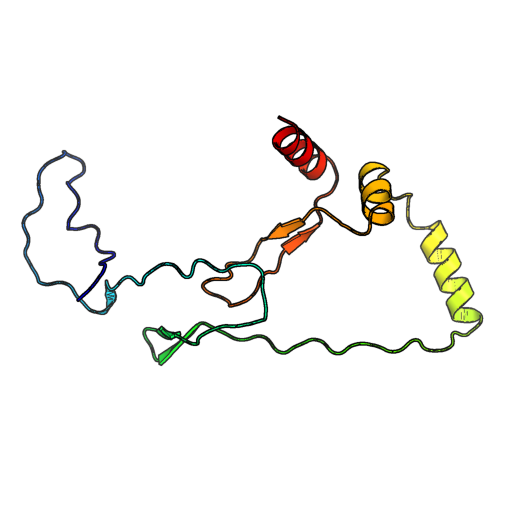86.56 110 SER A C 1
ATOM 869 O O . SER A 1 110 ? 11.192 -5.413 5.677 1.00 86.56 110 SER A O 1
ATOM 871 N N . GLY A 1 111 ? 10.021 -6.378 4.016 1.00 87.25 111 GLY A N 1
ATOM 872 C CA . GLY A 1 111 ? 9.715 -7.621 4.724 1.00 87.25 111 GLY A CA 1
ATOM 873 C C . GLY A 1 111 ? 8.554 -7.491 5.716 1.00 87.25 111 GLY A C 1
ATOM 874 O O . GLY A 1 111 ? 8.438 -8.336 6.600 1.00 87.25 111 GLY A O 1
ATOM 875 N N . ARG A 1 112 ? 7.733 -6.436 5.599 1.00 88.56 112 ARG A N 1
ATOM 876 C CA . ARG A 1 112 ? 6.575 -6.156 6.465 1.00 88.56 112 ARG A CA 1
ATOM 877 C C . ARG A 1 112 ? 5.288 -6.075 5.662 1.00 88.56 112 ARG A C 1
ATOM 879 O O . ARG A 1 112 ? 5.324 -5.603 4.524 1.00 88.56 112 ARG A O 1
ATOM 886 N N . CYS A 1 113 ? 4.177 -6.455 6.277 1.00 90.75 113 CYS A N 1
ATOM 887 C CA . CYS A 1 113 ? 2.835 -6.415 5.702 1.00 90.75 113 CYS A CA 1
ATOM 888 C C . CYS A 1 113 ? 1.932 -5.526 6.568 1.00 90.75 113 CYS A C 1
ATOM 890 O O . CYS A 1 113 ? 0.943 -5.991 7.123 1.00 90.75 113 CYS A O 1
ATOM 892 N N . ASP A 1 114 ? 2.341 -4.268 6.728 1.00 93.06 114 ASP A N 1
ATOM 893 C CA . ASP A 1 114 ? 1.641 -3.289 7.555 1.00 93.06 114 ASP A CA 1
ATOM 894 C C . ASP A 1 114 ? 0.567 -2.585 6.718 1.00 93.06 114 ASP A C 1
ATOM 896 O O . ASP A 1 114 ? 0.702 -2.428 5.497 1.00 93.06 114 ASP A O 1
ATOM 900 N N . GLY A 1 115 ? -0.491 -2.138 7.380 1.00 95.38 115 GLY A N 1
ATOM 901 C CA . GLY A 1 115 ? -1.665 -1.570 6.738 1.00 95.38 115 GLY A CA 1
ATOM 902 C C . GLY A 1 115 ? -2.573 -0.854 7.725 1.00 95.38 115 GLY A C 1
ATOM 903 O O . GLY A 1 115 ? -2.209 -0.676 8.888 1.00 95.38 115 GLY A O 1
ATOM 904 N N . TYR A 1 116 ? -3.748 -0.463 7.249 1.00 96.38 116 TYR A N 1
ATOM 905 C CA . TYR A 1 116 ? -4.804 0.140 8.059 1.00 96.38 116 TYR A CA 1
ATOM 906 C C . TYR A 1 116 ? -6.149 -0.537 7.768 1.00 96.38 116 TYR A C 1
ATOM 908 O O . TYR A 1 116 ? -6.333 -1.140 6.705 1.00 96.38 116 TYR A O 1
ATOM 916 N N . ILE A 1 117 ? -7.054 -0.486 8.746 1.00 95.75 117 ILE A N 1
ATOM 917 C CA . ILE A 1 117 ? -8.412 -1.037 8.648 1.00 95.75 117 ILE A CA 1
ATOM 918 C C . ILE A 1 117 ? -9.248 -0.118 7.758 1.00 95.75 117 ILE A C 1
ATOM 920 O O . ILE A 1 117 ? -9.117 1.100 7.829 1.00 95.75 117 ILE A O 1
ATOM 924 N N . LEU A 1 118 ? -10.084 -0.706 6.907 1.00 95.19 118 LEU A N 1
ATOM 925 C CA . LEU A 1 118 ? -10.995 0.047 6.052 1.00 95.19 118 LEU A CA 1
ATOM 926 C C . LEU A 1 118 ? -12.226 0.504 6.839 1.00 95.19 118 LEU A C 1
ATOM 928 O O . LEU A 1 118 ? -12.899 -0.323 7.450 1.00 95.19 118 LEU A O 1
ATOM 932 N N . GLU A 1 119 ? -12.559 1.790 6.747 1.00 92.94 119 GLU A N 1
ATOM 933 C CA . GLU A 1 119 ? -13.692 2.417 7.446 1.00 92.94 119 GLU A CA 1
ATOM 934 C C . GLU A 1 119 ? -14.514 3.300 6.483 1.00 92.94 119 GLU A C 1
ATOM 936 O O . GLU A 1 119 ? -14.031 3.676 5.407 1.00 92.94 119 GLU A O 1
ATOM 941 N N . GLY A 1 120 ? -15.766 3.616 6.840 1.00 92.62 120 GLY A N 1
ATOM 942 C CA . GLY A 1 120 ? -16.613 4.580 6.133 1.00 92.62 120 GLY A CA 1
ATOM 943 C C . GLY A 1 120 ? -16.775 4.334 4.626 1.00 92.62 120 GLY A C 1
ATOM 944 O O . GLY A 1 120 ? -17.034 3.219 4.160 1.00 92.62 120 GLY A O 1
ATOM 945 N N . GLU A 1 121 ? -16.626 5.400 3.833 1.00 94.25 121 GLU A N 1
ATOM 946 C CA . GLU A 1 121 ? -16.831 5.358 2.377 1.00 94.25 121 GLU A CA 1
ATOM 947 C C . GLU A 1 121 ? -15.842 4.440 1.650 1.00 94.25 121 GLU A C 1
ATOM 949 O O . GLU A 1 121 ? -16.201 3.812 0.648 1.00 94.25 121 GLU A O 1
ATOM 954 N N . GLU A 1 122 ? -14.609 4.336 2.154 1.00 95.06 122 GLU A N 1
ATOM 955 C CA . GLU A 1 122 ? -13.571 3.491 1.566 1.00 95.06 122 GLU A CA 1
ATOM 956 C C . GLU A 1 122 ? -13.938 2.011 1.721 1.00 95.06 122 GLU A C 1
ATOM 958 O O . GLU A 1 122 ? -13.894 1.246 0.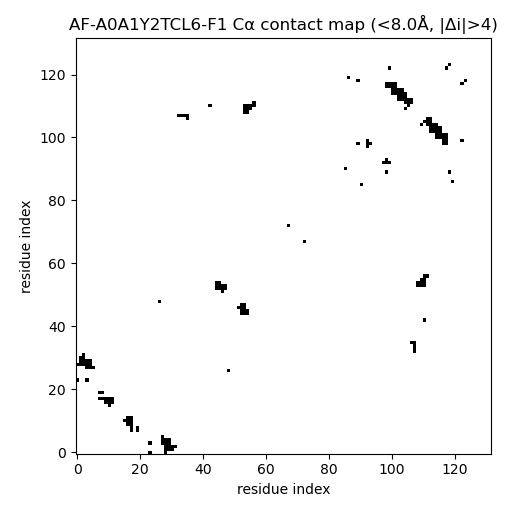751 1.00 95.06 122 GLU A O 1
ATOM 963 N N . LEU A 1 123 ? -14.399 1.621 2.913 1.00 94.62 123 LEU A N 1
ATOM 964 C CA . LEU A 1 123 ? -14.926 0.284 3.164 1.00 94.62 123 LEU A CA 1
ATOM 965 C C . LEU A 1 123 ? -16.105 -0.027 2.237 1.00 94.62 123 LEU A C 1
ATOM 967 O O . LEU A 1 123 ? -16.110 -1.067 1.571 1.00 94.62 123 LEU A O 1
ATOM 971 N N . ALA A 1 124 ? -17.070 0.890 2.137 1.00 93.38 124 ALA A N 1
ATOM 972 C CA . ALA A 1 124 ? -18.235 0.717 1.276 1.00 93.38 124 ALA A CA 1
ATOM 973 C C . ALA A 1 124 ? -17.844 0.578 -0.208 1.00 93.38 124 ALA A C 1
ATOM 975 O O . ALA A 1 124 ? -18.420 -0.231 -0.940 1.00 93.38 124 ALA A O 1
ATOM 976 N N . PHE A 1 125 ? -16.845 1.336 -0.671 1.00 95.69 125 PHE A N 1
ATOM 977 C CA . PHE A 1 125 ? -16.325 1.234 -2.033 1.00 95.69 125 PHE A CA 1
ATOM 978 C C . PHE A 1 125 ? -15.725 -0.145 -2.320 1.00 95.69 125 PHE A C 1
ATOM 980 O O . PHE A 1 125 ? -16.091 -0.769 -3.322 1.00 95.69 125 PHE A O 1
ATOM 987 N N . TYR A 1 126 ? -14.838 -0.639 -1.453 1.00 95.12 126 TYR A N 1
ATOM 988 C CA . TYR A 1 126 ? -14.192 -1.935 -1.662 1.00 95.12 126 TYR A CA 1
ATOM 989 C C . TYR A 1 126 ? -15.162 -3.105 -1.503 1.00 95.12 126 TYR A C 1
ATOM 991 O O . TYR A 1 126 ? -15.103 -4.040 -2.301 1.00 95.12 126 TYR A O 1
ATOM 999 N N . GLN A 1 127 ? -16.114 -3.036 -0.570 1.00 92.38 127 GLN A N 1
ATOM 1000 C CA . GLN A 1 127 ? -17.175 -4.040 -0.460 1.00 92.38 127 GLN A CA 1
ATOM 1001 C C . GLN A 1 127 ? -17.991 -4.134 -1.756 1.00 92.38 127 GLN A C 1
ATOM 1003 O O . GLN A 1 127 ? -18.149 -5.225 -2.302 1.00 92.38 127 GLN A O 1
ATOM 1008 N N . ARG A 1 128 ? -18.420 -3.000 -2.334 1.00 94.62 128 ARG A N 1
ATOM 1009 C CA . ARG A 1 128 ? -19.120 -2.991 -3.635 1.00 94.62 128 ARG A CA 1
ATOM 1010 C C . ARG A 1 128 ? -18.294 -3.604 -4.767 1.00 94.62 128 ARG A C 1
ATOM 1012 O O . ARG A 1 128 ? -18.864 -4.181 -5.686 1.00 94.62 128 ARG A O 1
ATOM 1019 N N . LYS A 1 129 ? -16.965 -3.463 -4.735 1.00 95.06 129 LYS A N 1
ATOM 1020 C CA . LYS A 1 129 ? -16.062 -4.054 -5.736 1.00 95.06 129 LYS A CA 1
ATOM 1021 C C . LYS A 1 129 ? -15.865 -5.557 -5.554 1.00 95.06 129 LYS A C 1
ATOM 1023 O O . LYS A 1 129 ? -15.660 -6.230 -6.553 1.00 95.06 129 LYS A O 1
ATOM 1028 N N . LEU A 1 130 ? -15.908 -6.060 -4.320 1.00 91.62 130 LEU A N 1
ATOM 1029 C CA . LEU A 1 130 ? -15.775 -7.487 -4.009 1.00 91.62 130 LEU A CA 1
ATOM 1030 C C . LEU A 1 130 ? -17.061 -8.277 -4.276 1.00 91.62 130 LEU A C 1
ATOM 1032 O O . LEU A 1 130 ? -16.991 -9.464 -4.569 1.00 91.62 130 LEU A O 1
ATOM 1036 N N . HIS A 1 131 ? -18.220 -7.626 -4.159 1.00 88.38 131 HIS A N 1
ATOM 1037 C CA . HIS A 1 131 ? -19.531 -8.229 -4.419 1.00 88.38 131 HIS A CA 1
ATOM 1038 C C . HIS A 1 131 ? -20.006 -8.098 -5.874 1.00 88.38 131 HIS A C 1
ATOM 1040 O O . HIS A 1 131 ? -21.117 -8.525 -6.184 1.00 88.38 131 HIS A O 1
ATOM 1046 N N . LYS A 1 132 ? -19.197 -7.487 -6.745 1.00 78.25 132 LYS A N 1
ATOM 1047 C CA . LYS A 1 132 ? -19.437 -7.434 -8.188 1.00 78.25 132 LYS A CA 1
ATOM 1048 C C . LYS A 1 132 ? -18.782 -8.629 -8.870 1.00 78.25 132 LYS A C 1
ATOM 1050 O O . LYS A 1 132 ? -19.421 -9.168 -9.796 1.00 78.25 132 LYS A O 1
#

Foldseek 3Di:
DDDFQDCQCDADPVRHRHDDDDDGDPLRDDDDFPPDDDDPQDDDWDADPPRDIQEDDDDDDDDDDDDDDPVVVVVVVVVVVVDDDADPVVVVCVVVVHFDWDQPDDCRRYVDRDTGTDDDPRVVVVVVVVVD

Solvent-accessible surface area (backbone atoms only — not comparable to full-atom values): 8988 Å² total; per-residue (Å²): 135,79,56,67,68,64,72,62,92,43,60,46,98,88,63,48,80,56,80,88,86,73,80,90,53,80,91,34,55,50,76,82,83,66,81,85,73,94,71,81,96,78,86,80,81,45,83,45,84,92,79,42,66,42,61,77,83,83,83,82,81,88,83,81,94,75,92,81,55,75,70,56,52,56,53,47,54,56,50,57,72,69,49,75,83,77,58,70,77,55,52,58,23,60,76,68,75,53,76,64,62,48,73,75,50,54,43,81,54,47,71,41,87,45,60,52,74,56,56,72,71,63,33,54,51,52,51,58,61,74,76,104

Secondary structure (DSSP, 8-state):
---B--STTSPPTTSPPPP-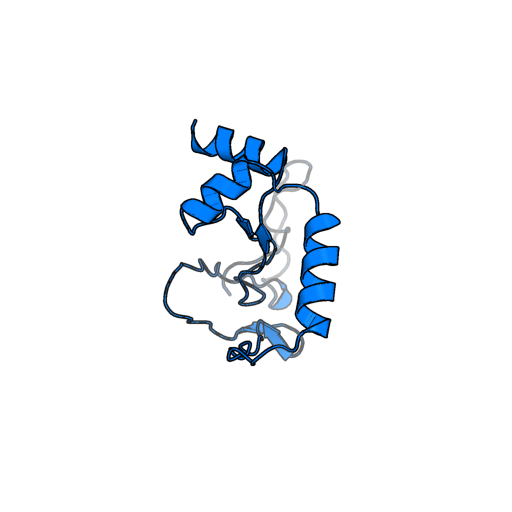-S---GGGB--------SSS-----EE-GGG-EE---PPPPP-PPPPPPHHHHHHHHHHHHHSPPPPHHHHHHHHTT---EEE-S-HHHHS---EEE--HHHHHHHHHHH--